Protein AF-A0A259S4U8-F1 (afdb_monomer_lite)

Secondary structure (DSSP, 8-state):
-------------SSSGGGSTT------PPP-PPPP--------PPPPPPP---TTS-HHHHHHHHHHHHHHHHTSTTTT-HHHHHHHHHHTT--GGGEEE--SB-TTSPBPS---EEE--SS--

Foldseek 3Di:
DDDDDDDDDDDDDPPPPPPPPPPDDPPDDDDDDDDDPDDDDPDPDDDDDQQADDQPDDPVSCVSVLVVLLVVCCVDPCNLPQVSSLVSVVVRPQDSVQKDKDDQADPVGHGDPDIDMDGDHDDDD

pLDDT: mean 80.89, std 19.06, range [43.47, 98.5]

Sequence (125 aa):
MLDRTPVIRSLAPLALVAALLLSGCSAGSPVPSASPSAAASSATASPAAAPELHPDGSAEDNLPLFDAVVAQVWAGENRVKGRAYVDALSAAGFARADMQVTADETTVGNPAESIQFSVRWGKDQ

Structure (mmCIF, N/CA/C/O backbone):
data_AF-A0A259S4U8-F1
#
_entry.id   AF-A0A259S4U8-F1
#
loop_
_atom_site.group_PDB
_atom_site.id
_atom_site.type_symbol
_atom_site.label_atom_id
_atom_site.label_alt_id
_atom_site.label_comp_id
_atom_site.label_asym_id
_atom_site.label_entity_id
_atom_site.label_seq_id
_atom_site.pdbx_PDB_ins_code
_atom_site.Cartn_x
_atom_site.Cartn_y
_atom_site.Cartn_z
_atom_site.occupancy
_atom_site.B_iso_or_equiv
_atom_site.auth_seq_id
_atom_site.auth_comp_id
_atom_site.auth_asym_id
_atom_site.auth_atom_id
_atom_site.pdbx_PDB_model_num
ATOM 1 N N . MET A 1 1 ? 73.850 -13.359 58.552 1.00 46.75 1 MET A N 1
ATOM 2 C CA . MET A 1 1 ? 74.165 -13.644 57.133 1.00 46.75 1 MET A CA 1
ATOM 3 C C . MET A 1 1 ? 72.939 -14.365 56.582 1.00 46.75 1 MET A C 1
ATOM 5 O O . MET A 1 1 ? 72.683 -15.449 57.075 1.00 46.75 1 MET A O 1
ATOM 9 N N . LEU A 1 2 ? 72.056 -13.850 55.722 1.00 46.31 2 LEU A N 1
ATOM 10 C CA . LEU A 1 2 ? 71.955 -12.681 54.824 1.00 46.31 2 LEU A CA 1
ATOM 11 C C . LEU A 1 2 ? 70.579 -12.000 55.106 1.00 46.31 2 LEU A C 1
ATOM 13 O O . LEU A 1 2 ? 69.649 -12.706 55.471 1.00 46.31 2 LEU A O 1
ATOM 17 N N . ASP A 1 3 ? 70.390 -10.680 55.194 1.00 49.50 3 ASP A N 1
ATOM 18 C CA . ASP A 1 3 ? 70.461 -9.587 54.197 1.00 49.50 3 ASP A CA 1
ATOM 19 C C . ASP A 1 3 ? 69.329 -9.578 53.126 1.00 49.50 3 ASP A C 1
ATOM 21 O O . ASP A 1 3 ? 69.241 -10.491 52.310 1.00 49.50 3 ASP A O 1
ATOM 25 N N . ARG A 1 4 ? 68.588 -8.444 53.096 1.00 49.94 4 ARG A N 1
ATOM 26 C CA . ARG A 1 4 ? 67.893 -7.747 51.968 1.00 49.94 4 ARG A CA 1
ATOM 27 C C . ARG A 1 4 ? 66.358 -7.811 51.794 1.00 49.94 4 ARG A C 1
ATOM 29 O O . ARG A 1 4 ? 65.813 -8.685 51.138 1.00 49.94 4 ARG A O 1
ATOM 36 N N . THR A 1 5 ? 65.713 -6.779 52.357 1.00 52.50 5 THR A N 1
ATOM 37 C CA . THR A 1 5 ? 64.849 -5.725 51.750 1.00 52.50 5 THR A CA 1
ATOM 38 C C . THR A 1 5 ? 63.979 -6.038 50.505 1.00 52.50 5 THR A C 1
ATOM 40 O O . THR A 1 5 ? 64.484 -6.590 49.530 1.00 52.50 5 THR A O 1
ATOM 43 N N . PRO A 1 6 ? 62.699 -5.590 50.461 1.00 53.94 6 PRO A N 1
ATOM 44 C CA . PRO A 1 6 ? 61.748 -5.911 49.391 1.00 53.94 6 PRO A CA 1
ATOM 45 C C . PRO A 1 6 ? 61.931 -5.053 48.127 1.00 53.94 6 PRO A C 1
ATOM 47 O O . PRO A 1 6 ? 62.184 -3.852 48.204 1.00 53.94 6 PRO A O 1
ATOM 50 N N . VAL A 1 7 ? 61.718 -5.660 46.955 1.00 58.72 7 VAL A N 1
ATOM 51 C CA . VAL A 1 7 ? 61.619 -4.963 45.662 1.00 58.72 7 VAL A CA 1
ATOM 52 C C . VAL A 1 7 ? 60.148 -4.881 45.261 1.00 58.72 7 VAL A C 1
ATOM 54 O O . VAL A 1 7 ? 59.526 -5.878 44.904 1.00 58.72 7 VAL A O 1
ATOM 57 N N . ILE A 1 8 ? 59.600 -3.670 45.318 1.00 60.03 8 ILE A N 1
ATOM 58 C CA . ILE A 1 8 ? 58.282 -3.306 44.793 1.00 60.03 8 ILE A CA 1
ATOM 59 C C . ILE A 1 8 ? 58.408 -3.188 43.267 1.00 60.03 8 ILE A C 1
ATOM 61 O O . ILE A 1 8 ? 59.233 -2.418 42.776 1.00 60.03 8 ILE A O 1
ATOM 65 N N . ARG A 1 9 ? 57.597 -3.932 42.505 1.00 59.47 9 ARG A N 1
ATOM 66 C CA . ARG A 1 9 ? 57.427 -3.726 41.058 1.00 59.47 9 ARG A CA 1
ATOM 67 C C . ARG A 1 9 ? 55.952 -3.513 40.742 1.00 59.47 9 ARG A C 1
ATOM 69 O O . ARG A 1 9 ? 55.136 -4.421 40.852 1.00 59.47 9 ARG A O 1
ATOM 76 N N . SER A 1 10 ? 55.655 -2.264 40.413 1.00 53.31 10 SER A N 1
ATOM 77 C CA . SER A 1 10 ? 54.343 -1.686 40.162 1.00 53.31 10 SER A CA 1
ATOM 78 C C . SER A 1 10 ? 53.591 -2.366 39.014 1.00 53.31 10 SER A C 1
ATOM 80 O O . SER A 1 10 ? 54.140 -2.555 37.930 1.00 53.31 10 SER A O 1
ATOM 82 N N . LEU A 1 11 ? 52.312 -2.673 39.253 1.00 60.41 11 LEU A N 1
ATOM 83 C CA . LEU A 1 11 ? 51.299 -2.902 38.222 1.00 60.41 11 LEU A CA 1
ATOM 84 C C . LEU A 1 11 ? 50.775 -1.555 37.691 1.00 60.41 11 LEU A C 1
ATOM 86 O O . LEU A 1 11 ? 50.513 -0.671 38.502 1.00 60.41 11 LEU A O 1
ATOM 90 N N . ALA A 1 12 ? 50.571 -1.468 36.368 1.00 52.41 12 ALA A N 1
ATOM 91 C CA . ALA A 1 12 ? 49.760 -0.516 35.570 1.00 52.41 12 ALA A CA 1
ATOM 92 C C . ALA A 1 12 ? 50.579 -0.078 34.339 1.00 52.41 12 ALA A C 1
ATOM 94 O O . ALA A 1 12 ? 51.719 0.335 34.548 1.00 52.41 12 ALA A O 1
ATOM 95 N N . PRO A 1 13 ? 50.071 -0.119 33.082 1.00 49.19 13 PRO A N 1
ATOM 96 C CA . PRO A 1 13 ? 48.711 0.298 32.714 1.00 49.19 13 PRO A CA 1
ATOM 97 C C . PRO A 1 13 ? 48.139 -0.422 31.458 1.00 49.19 13 PRO A C 1
ATOM 99 O O . PRO A 1 13 ? 48.504 -0.096 30.333 1.00 49.19 13 PRO A O 1
ATOM 102 N N . LEU A 1 14 ? 47.189 -1.353 31.594 1.00 54.78 14 LEU A N 1
ATOM 103 C CA . LEU A 1 14 ? 46.488 -1.944 30.429 1.00 54.78 14 LEU A CA 1
ATOM 104 C C . LEU A 1 14 ? 44.976 -1.663 30.439 1.00 54.78 14 LEU A C 1
ATOM 106 O O . LEU A 1 14 ? 44.182 -2.483 30.000 1.00 54.78 14 LEU A O 1
ATOM 110 N N . ALA A 1 15 ? 44.569 -0.505 30.967 1.00 56.03 15 ALA A N 1
ATOM 111 C CA . ALA A 1 15 ? 43.158 -0.104 31.051 1.00 56.03 15 ALA A CA 1
ATOM 112 C C . ALA A 1 15 ? 42.823 1.189 30.278 1.00 56.03 15 ALA A C 1
ATOM 114 O O . ALA A 1 15 ? 41.668 1.595 30.246 1.00 56.03 15 ALA A O 1
ATOM 115 N N . LEU A 1 16 ? 43.798 1.842 29.630 1.00 53.47 16 LEU A N 1
ATOM 116 C CA . LEU A 1 16 ? 43.588 3.168 29.022 1.00 53.47 16 LEU A CA 1
ATOM 117 C C . LEU A 1 16 ? 43.090 3.132 27.560 1.00 53.47 16 LEU A C 1
ATOM 119 O O . LEU A 1 16 ? 42.668 4.154 27.033 1.00 53.47 16 LEU A O 1
ATOM 123 N N . VAL A 1 17 ? 43.094 1.976 26.887 1.00 55.97 17 VAL A N 1
ATOM 124 C CA . VAL A 1 17 ? 42.795 1.904 25.437 1.00 55.97 17 VAL A CA 1
ATOM 125 C C . VAL A 1 17 ? 41.287 1.849 25.126 1.00 55.97 17 VAL A C 1
ATOM 127 O O . VAL A 1 17 ? 40.879 2.177 24.018 1.00 55.97 17 VAL A O 1
ATOM 130 N N . ALA A 1 18 ? 40.426 1.525 26.097 1.00 55.28 18 ALA A N 1
ATOM 131 C CA . ALA A 1 18 ? 38.988 1.343 25.855 1.00 55.28 18 ALA A CA 1
ATOM 132 C C . ALA A 1 18 ? 38.142 2.639 25.881 1.00 55.28 18 ALA A C 1
ATOM 134 O O . ALA A 1 18 ? 36.967 2.596 25.534 1.00 55.28 18 ALA A O 1
ATOM 135 N N . ALA A 1 19 ? 38.703 3.791 26.271 1.00 57.59 19 ALA A N 1
ATOM 136 C CA . ALA A 1 19 ? 37.922 5.017 26.497 1.00 57.59 19 ALA A CA 1
ATOM 137 C C . ALA A 1 19 ? 37.910 6.024 25.323 1.00 57.59 19 ALA A C 1
ATOM 139 O O . ALA A 1 19 ? 37.163 6.997 25.380 1.00 57.59 19 ALA A O 1
ATOM 140 N N . LEU A 1 20 ? 38.708 5.832 24.260 1.00 57.34 20 LEU A N 1
ATOM 141 C CA . LEU A 1 20 ? 38.891 6.854 23.208 1.00 57.34 20 LEU A CA 1
ATOM 142 C C . LEU A 1 20 ? 38.017 6.689 21.948 1.00 57.34 20 LEU A C 1
ATOM 144 O O . LEU A 1 20 ? 38.095 7.528 21.054 1.00 57.34 20 LEU A O 1
ATOM 148 N N . LEU A 1 21 ? 37.164 5.666 21.851 1.00 58.22 21 LEU A N 1
ATOM 149 C CA . LEU A 1 21 ? 36.373 5.404 20.632 1.00 58.22 21 LEU A CA 1
ATOM 150 C C . LEU A 1 21 ? 34.962 6.027 20.628 1.00 58.22 21 LEU A C 1
ATOM 152 O O . LEU A 1 21 ? 34.150 5.679 19.779 1.00 58.22 21 LEU A O 1
ATOM 156 N N . LEU A 1 22 ? 34.668 6.966 21.536 1.00 62.06 22 LEU A N 1
ATOM 157 C CA . LEU A 1 22 ? 33.372 7.663 21.615 1.00 62.06 22 LEU A CA 1
ATOM 158 C C . LEU A 1 22 ? 33.451 9.170 21.294 1.00 62.06 22 LEU A C 1
ATOM 160 O O . LEU A 1 22 ? 32.612 9.950 21.741 1.00 62.06 22 LEU A O 1
ATOM 164 N N . SER A 1 23 ? 34.444 9.607 20.514 1.00 66.62 23 SER A N 1
ATOM 165 C CA . SER A 1 23 ? 34.451 10.971 19.969 1.00 66.62 23 SER A CA 1
ATOM 166 C C . SER A 1 23 ? 33.525 11.042 18.752 1.00 66.62 23 SER A C 1
ATOM 168 O O . SER A 1 23 ? 33.933 10.803 17.615 1.00 66.62 23 SER A O 1
ATOM 170 N N . GLY A 1 24 ? 32.248 11.330 19.008 1.00 55.75 24 GLY A N 1
ATOM 171 C CA . GLY A 1 24 ? 31.299 11.752 17.984 1.00 55.75 24 GLY A CA 1
ATOM 172 C C . GLY A 1 24 ? 31.756 13.078 17.379 1.00 55.75 24 GLY A C 1
ATOM 173 O O . GLY A 1 24 ? 31.801 14.105 18.054 1.00 55.75 24 GLY A O 1
ATOM 174 N N . CYS A 1 25 ? 32.119 13.052 16.100 1.00 63.09 25 CYS A N 1
ATOM 175 C CA . CYS A 1 25 ? 32.506 14.233 15.344 1.00 63.09 25 CYS A CA 1
ATOM 176 C C . CYS A 1 25 ? 31.243 15.048 15.008 1.00 63.09 25 CYS A C 1
ATOM 178 O O . CYS A 1 25 ? 30.575 14.781 14.014 1.00 63.09 25 CYS A O 1
ATOM 180 N N . SER A 1 26 ? 30.889 16.026 15.847 1.00 67.81 26 SER A N 1
ATOM 181 C CA . SER A 1 26 ? 29.979 17.109 15.457 1.00 67.81 26 SER A CA 1
ATOM 182 C C . SER A 1 26 ? 30.824 18.252 14.904 1.00 67.81 26 SER A C 1
ATOM 184 O O . SER A 1 26 ? 31.292 19.119 15.641 1.00 67.81 26 SER A O 1
ATOM 186 N N . ALA A 1 27 ? 31.097 18.202 13.602 1.00 56.62 27 ALA A N 1
ATOM 187 C CA . ALA A 1 27 ? 31.776 19.270 12.885 1.00 56.62 27 ALA A CA 1
ATOM 188 C C . ALA A 1 27 ? 30.780 19.947 11.940 1.00 56.62 27 ALA A C 1
ATOM 190 O O . ALA A 1 27 ? 30.520 19.457 10.844 1.00 56.62 27 ALA A O 1
ATOM 191 N N . GLY A 1 28 ? 30.236 21.087 12.369 1.00 53.31 28 GLY A N 1
ATOM 192 C CA . GLY A 1 28 ? 29.539 22.006 11.474 1.00 53.31 28 GLY A CA 1
ATOM 193 C C . GLY A 1 28 ? 28.539 22.913 12.179 1.00 53.31 28 GLY A C 1
ATOM 194 O O . GLY A 1 28 ? 27.369 22.570 12.295 1.00 53.31 28 GLY A O 1
ATOM 195 N N . SER A 1 29 ? 28.971 24.103 12.601 1.00 59.25 29 SER A N 1
ATOM 196 C CA . SER A 1 29 ? 28.033 25.202 12.862 1.00 59.25 29 SER A CA 1
ATOM 197 C C . SER A 1 29 ? 27.461 25.676 11.518 1.00 59.25 29 SER A C 1
ATOM 199 O O . SER A 1 29 ? 28.255 25.979 10.623 1.00 59.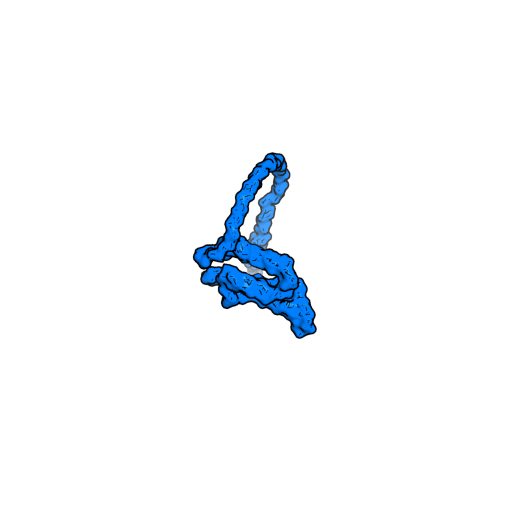25 29 SER A O 1
ATOM 201 N N . PRO A 1 30 ? 26.132 25.761 11.326 1.00 61.16 30 PRO A N 1
ATOM 202 C CA . PRO A 1 30 ? 25.584 26.246 10.067 1.00 61.16 30 PRO A CA 1
ATOM 203 C C . PRO A 1 30 ? 25.876 27.743 9.910 1.00 61.16 30 PRO A C 1
ATOM 205 O O . PRO A 1 30 ? 25.553 28.552 10.780 1.00 61.16 30 PRO A O 1
ATOM 208 N N . VAL A 1 31 ? 26.486 28.115 8.784 1.00 67.00 31 VAL A N 1
ATOM 209 C CA . VAL A 1 31 ? 26.599 29.513 8.353 1.00 67.00 31 VAL A CA 1
ATOM 210 C C . VAL A 1 31 ? 25.264 29.923 7.713 1.00 67.00 31 VAL A C 1
ATOM 212 O O . VAL A 1 31 ? 24.720 29.141 6.929 1.00 67.00 31 VAL A O 1
ATOM 215 N N . PRO A 1 32 ? 24.692 31.106 8.000 1.00 60.66 32 PRO A N 1
ATOM 216 C CA . PRO A 1 32 ? 23.504 31.560 7.287 1.00 60.66 32 PRO A CA 1
ATOM 217 C C . PRO A 1 32 ? 23.880 31.872 5.832 1.00 60.66 32 PRO A C 1
ATOM 219 O O . PRO A 1 32 ? 24.600 32.828 5.549 1.00 60.66 32 PRO A O 1
ATOM 222 N N . SER A 1 33 ? 23.412 31.032 4.909 1.00 67.75 33 SER A N 1
ATOM 223 C CA . SER A 1 33 ? 23.527 31.256 3.467 1.00 67.75 33 SER A CA 1
ATOM 224 C C . SER A 1 33 ? 22.445 32.239 3.007 1.00 67.75 33 SER A C 1
ATOM 226 O O . SER A 1 33 ? 21.302 32.163 3.461 1.00 67.75 33 SER A O 1
ATOM 228 N N . ALA A 1 34 ? 22.799 33.179 2.126 1.00 63.66 34 ALA A N 1
ATOM 229 C CA . ALA A 1 34 ? 21.861 34.145 1.561 1.00 63.66 34 ALA A CA 1
ATOM 230 C C . ALA A 1 34 ? 20.718 33.434 0.815 1.00 63.66 34 ALA A C 1
ATOM 232 O O . ALA A 1 34 ? 20.942 32.488 0.061 1.00 63.66 34 ALA A O 1
ATOM 233 N N . SER A 1 35 ? 19.488 33.907 1.024 1.00 62.19 35 SER A N 1
ATOM 234 C CA . SER A 1 35 ? 18.287 33.365 0.386 1.00 62.19 35 SER A CA 1
ATOM 235 C C . SER A 1 35 ? 18.266 33.730 -1.108 1.00 62.19 35 SER A C 1
ATOM 237 O O . SER A 1 35 ? 18.281 34.924 -1.425 1.00 62.19 35 SER A O 1
ATOM 239 N N . PRO A 1 36 ? 18.238 32.766 -2.050 1.00 64.19 36 PRO A N 1
ATOM 240 C CA . PRO A 1 36 ? 17.971 33.088 -3.443 1.00 64.19 36 PRO A CA 1
ATOM 241 C C . PRO A 1 36 ? 16.496 33.482 -3.593 1.00 64.19 36 PRO A C 1
ATOM 243 O O . PRO A 1 36 ? 15.595 32.726 -3.235 1.00 64.19 3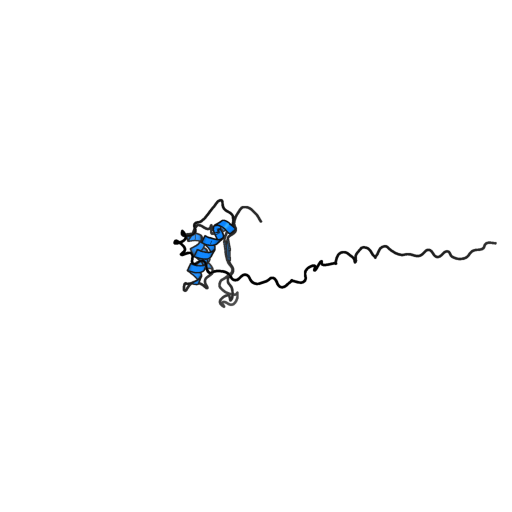6 PRO A O 1
ATOM 246 N N . SER A 1 37 ? 16.246 34.668 -4.153 1.00 64.06 37 SER A N 1
ATOM 247 C CA . SER A 1 37 ? 14.920 35.041 -4.647 1.00 64.06 37 SER A CA 1
ATOM 248 C C . SER A 1 37 ? 14.604 34.171 -5.866 1.00 64.06 37 SER A C 1
ATOM 250 O O . SER A 1 37 ? 15.186 34.358 -6.936 1.00 64.06 37 SER A O 1
ATOM 252 N N . ALA A 1 38 ? 13.743 33.168 -5.694 1.00 64.56 38 ALA A N 1
ATOM 253 C CA . ALA A 1 38 ? 13.306 32.307 -6.784 1.00 64.56 38 ALA A CA 1
ATOM 254 C C . ALA A 1 38 ? 12.291 33.058 -7.660 1.00 64.56 38 ALA A C 1
ATOM 256 O O . ALA A 1 38 ? 11.186 33.375 -7.223 1.00 64.56 38 ALA A O 1
ATOM 257 N N . ALA A 1 39 ? 12.657 33.322 -8.916 1.00 62.34 39 ALA A N 1
ATOM 258 C CA . ALA A 1 39 ? 11.692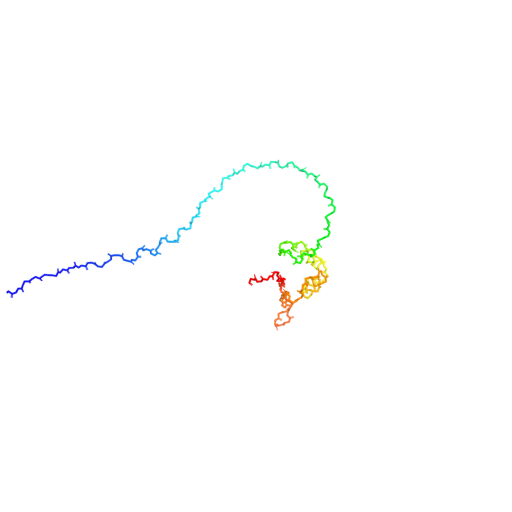 33.685 -9.943 1.00 62.34 39 ALA A CA 1
ATOM 259 C C . ALA A 1 39 ? 10.734 32.501 -10.157 1.00 62.34 39 ALA A C 1
ATOM 261 O O . ALA A 1 39 ? 11.169 31.390 -10.467 1.00 62.34 39 ALA A O 1
ATOM 262 N N . ALA A 1 40 ? 9.431 32.728 -9.979 1.00 62.06 40 ALA A N 1
ATOM 263 C CA . ALA A 1 40 ? 8.408 31.715 -10.198 1.00 62.06 40 ALA A CA 1
ATOM 264 C C . ALA A 1 40 ? 8.327 31.365 -11.693 1.00 62.06 40 ALA A C 1
ATOM 266 O O . ALA A 1 40 ? 7.698 32.069 -12.483 1.00 62.06 40 ALA A O 1
ATOM 267 N N . SER A 1 41 ? 8.965 30.263 -12.088 1.00 59.47 41 SER A N 1
ATOM 268 C CA . SER A 1 41 ? 8.721 29.646 -13.390 1.00 59.47 41 SER A CA 1
ATOM 269 C C . SER A 1 41 ? 7.356 28.967 -13.341 1.00 59.47 41 SER A C 1
ATOM 271 O O . SER A 1 41 ? 7.204 27.901 -12.751 1.00 59.47 41 SER A O 1
ATOM 273 N N . SER A 1 42 ? 6.345 29.597 -13.938 1.00 62.25 42 SER A N 1
ATOM 274 C CA . SER A 1 42 ? 5.049 28.955 -14.169 1.00 62.25 42 SER A CA 1
ATOM 275 C C . SER A 1 42 ? 5.179 28.005 -15.358 1.00 62.25 42 SER A C 1
ATOM 277 O O . SER A 1 42 ? 4.884 28.370 -16.494 1.00 62.25 42 SER A O 1
ATOM 279 N N . ALA A 1 43 ? 5.662 26.788 -15.110 1.00 61.97 43 ALA A N 1
ATOM 280 C CA . ALA A 1 43 ? 5.512 25.699 -16.064 1.00 61.97 43 ALA A CA 1
ATOM 281 C C . ALA A 1 43 ? 4.079 25.163 -15.945 1.00 61.97 43 ALA A C 1
ATOM 283 O O . ALA A 1 43 ? 3.691 24.620 -14.913 1.00 61.97 43 ALA A O 1
ATOM 284 N N . THR A 1 44 ? 3.276 25.334 -16.997 1.00 61.16 44 THR A N 1
ATOM 285 C CA . THR A 1 44 ? 2.015 24.596 -17.132 1.00 61.16 44 THR A CA 1
ATOM 286 C C . THR A 1 44 ? 2.385 23.144 -17.413 1.00 61.16 44 THR A C 1
ATOM 288 O O . THR A 1 44 ? 2.876 22.833 -18.496 1.00 61.16 44 THR A O 1
ATOM 291 N N . ALA A 1 45 ? 2.239 22.270 -16.416 1.00 59.91 45 ALA A N 1
ATOM 292 C CA . ALA A 1 45 ? 2.529 20.853 -16.575 1.00 59.91 45 ALA A CA 1
ATOM 293 C C . ALA A 1 45 ? 1.510 20.219 -17.535 1.00 59.91 45 ALA A C 1
ATOM 295 O O . ALA A 1 45 ? 0.300 20.323 -17.333 1.00 59.91 45 ALA A O 1
ATOM 296 N N . SER A 1 46 ? 2.011 19.558 -18.580 1.00 59.12 46 SER A N 1
ATOM 297 C CA . SER A 1 46 ? 1.233 18.584 -19.351 1.00 59.12 46 SER A CA 1
ATOM 298 C C . SER A 1 46 ? 0.723 17.493 -18.398 1.00 59.12 46 SER A C 1
ATOM 300 O O . SER A 1 46 ? 1.461 17.150 -17.469 1.00 59.12 46 SER A O 1
ATOM 302 N N . PRO A 1 47 ? -0.484 16.925 -18.598 1.00 60.03 47 PRO A N 1
ATOM 303 C CA . PRO A 1 47 ? -0.972 15.837 -17.758 1.00 60.03 47 PRO A CA 1
ATOM 304 C C . PRO A 1 47 ? 0.066 14.715 -17.707 1.00 60.03 47 PRO A C 1
ATOM 306 O O . PRO A 1 47 ? 0.494 14.219 -18.752 1.00 60.03 47 PRO A O 1
ATOM 309 N N . ALA A 1 48 ? 0.506 14.365 -16.499 1.00 66.56 48 ALA A N 1
ATOM 310 C CA . ALA A 1 48 ? 1.385 13.227 -16.297 1.00 66.56 48 ALA A CA 1
ATOM 311 C C . ALA A 1 48 ? 0.646 11.952 -16.720 1.00 66.56 48 ALA A C 1
ATOM 313 O O . ALA A 1 48 ? -0.550 11.807 -16.451 1.00 66.56 48 ALA A O 1
ATOM 314 N N . ALA A 1 49 ? 1.350 11.044 -17.398 1.00 76.25 49 ALA A N 1
ATOM 315 C CA . ALA A 1 49 ? 0.832 9.707 -17.651 1.00 76.25 49 ALA A CA 1
ATOM 316 C C . ALA A 1 49 ? 0.448 9.048 -16.316 1.00 76.25 49 ALA A C 1
ATOM 318 O O . ALA A 1 49 ? 1.097 9.292 -15.294 1.00 76.25 49 ALA A O 1
ATOM 319 N N . ALA A 1 50 ? -0.618 8.244 -16.322 1.00 85.56 50 ALA A N 1
ATOM 320 C CA . ALA A 1 50 ? -0.979 7.466 -15.145 1.00 85.56 50 ALA A CA 1
ATOM 321 C C . ALA A 1 50 ? 0.194 6.535 -14.783 1.00 85.56 50 ALA A C 1
ATOM 323 O O . ALA A 1 50 ? 0.815 5.985 -15.693 1.00 85.56 50 ALA A O 1
ATOM 324 N N . PRO A 1 51 ? 0.529 6.379 -13.492 1.00 94.38 51 PRO A N 1
ATOM 325 C CA . PRO A 1 51 ? 1.611 5.495 -13.089 1.00 94.38 51 PRO A CA 1
ATOM 326 C C . PRO A 1 51 ? 1.260 4.042 -13.426 1.00 94.38 51 PRO A C 1
ATOM 328 O O . PRO A 1 51 ? 0.111 3.622 -13.282 1.00 94.38 51 PRO A O 1
ATOM 331 N N . GLU A 1 52 ? 2.256 3.283 -13.870 1.00 95.88 52 GLU A N 1
ATOM 332 C CA . GLU A 1 52 ? 2.121 1.881 -14.264 1.00 95.88 52 GLU A CA 1
ATOM 333 C C . GLU A 1 52 ? 3.041 1.003 -13.410 1.00 95.88 52 GLU A C 1
ATOM 335 O O . GLU A 1 52 ? 3.990 1.484 -12.790 1.00 95.88 52 GLU A O 1
ATOM 340 N N . LEU A 1 53 ? 2.737 -0.294 -13.343 1.00 96.12 53 LEU A N 1
ATOM 341 C CA . LEU A 1 53 ? 3.565 -1.252 -12.620 1.00 96.12 53 LEU A CA 1
ATOM 342 C C . LEU A 1 53 ? 4.801 -1.575 -13.467 1.00 96.12 53 LEU A C 1
ATOM 344 O O . LEU A 1 53 ? 4.680 -1.885 -14.653 1.00 96.12 53 LEU A O 1
ATOM 348 N N . HIS A 1 54 ? 5.976 -1.573 -12.847 1.00 95.50 54 HIS A N 1
ATOM 349 C CA . HIS A 1 54 ? 7.260 -1.888 -13.466 1.00 95.50 54 HIS A CA 1
ATOM 350 C C . HIS A 1 54 ? 7.848 -3.161 -12.836 1.00 95.50 54 HIS A C 1
ATOM 352 O O . HIS A 1 54 ? 8.618 -3.049 -11.882 1.00 95.50 54 HIS A O 1
ATOM 358 N N . PRO A 1 55 ? 7.530 -4.374 -13.344 1.00 93.06 55 PRO A N 1
ATOM 359 C CA . PRO A 1 55 ? 7.905 -5.641 -12.700 1.00 93.06 55 PRO A CA 1
ATOM 360 C C . PRO A 1 55 ? 9.415 -5.864 -12.557 1.00 93.06 55 PRO A C 1
ATOM 362 O O . PRO A 1 55 ? 9.859 -6.483 -11.594 1.00 93.06 55 PRO A O 1
ATOM 365 N N . ASP A 1 56 ? 10.196 -5.347 -13.506 1.00 92.12 56 ASP A N 1
ATOM 366 C CA . ASP A 1 56 ? 11.660 -5.440 -13.512 1.00 92.12 56 ASP A CA 1
ATOM 367 C C . ASP A 1 56 ? 12.341 -4.231 -12.837 1.00 92.12 56 ASP A C 1
ATOM 369 O O . ASP A 1 56 ? 13.569 -4.165 -12.779 1.00 92.12 56 ASP A O 1
ATOM 373 N N . GLY A 1 57 ? 11.552 -3.263 -12.355 1.00 92.81 57 GLY A N 1
ATOM 374 C CA . GLY A 1 57 ? 12.029 -2.056 -11.683 1.00 92.81 57 GLY A CA 1
ATOM 375 C C . GLY A 1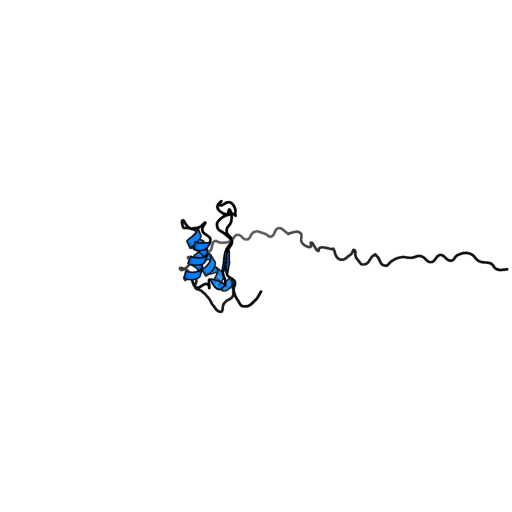 57 ? 12.367 -2.272 -10.207 1.00 92.81 57 GLY A C 1
ATOM 376 O O . GLY A 1 57 ? 12.191 -3.352 -9.641 1.00 92.81 57 GLY A O 1
ATOM 377 N N . SER A 1 58 ? 12.849 -1.214 -9.568 1.00 94.88 58 SER A N 1
ATOM 378 C CA . SER A 1 58 ? 13.036 -1.103 -8.118 1.00 94.88 58 SER A CA 1
ATOM 379 C C . SER A 1 58 ? 11.715 -0.830 -7.382 1.00 94.88 58 SER A C 1
ATOM 381 O O . SER A 1 58 ? 10.664 -0.627 -7.999 1.00 94.88 58 SER A O 1
ATOM 383 N N . ALA A 1 59 ? 11.754 -0.824 -6.046 1.00 95.25 59 ALA A N 1
ATOM 384 C CA . ALA A 1 59 ? 10.599 -0.409 -5.252 1.00 95.25 59 ALA A CA 1
ATOM 385 C C . ALA A 1 59 ? 10.285 1.075 -5.499 1.00 95.25 59 ALA A C 1
ATOM 387 O O . ALA A 1 59 ? 9.122 1.455 -5.619 1.00 95.25 59 ALA A O 1
ATOM 388 N N . GLU A 1 60 ? 11.328 1.892 -5.647 1.00 95.50 60 GLU A N 1
ATOM 389 C CA . GLU A 1 60 ? 11.249 3.315 -5.959 1.00 95.50 60 GLU A CA 1
ATOM 390 C C . GLU A 1 60 ? 10.587 3.566 -7.321 1.00 95.50 60 GLU A C 1
ATOM 392 O O . GLU A 1 60 ? 9.767 4.476 -7.429 1.00 95.50 60 GLU A O 1
ATOM 397 N N . ASP A 1 61 ? 10.858 2.729 -8.330 1.00 96.06 61 ASP A N 1
ATOM 398 C CA . ASP A 1 61 ? 10.205 2.828 -9.647 1.00 96.06 61 ASP A CA 1
ATOM 399 C C . ASP A 1 61 ? 8.692 2.555 -9.570 1.00 96.06 61 ASP A C 1
ATOM 401 O O . ASP A 1 61 ? 7.918 3.092 -10.360 1.00 96.06 61 ASP A O 1
ATOM 405 N N . ASN A 1 62 ? 8.254 1.742 -8.603 1.00 96.94 62 ASN A N 1
ATOM 406 C CA . ASN A 1 62 ? 6.846 1.385 -8.403 1.00 96.94 62 ASN A CA 1
ATOM 407 C C . ASN A 1 62 ? 6.133 2.259 -7.356 1.00 96.94 62 ASN A C 1
ATOM 409 O O . ASN A 1 62 ? 4.905 2.186 -7.232 1.00 96.94 62 ASN A O 1
ATOM 413 N N . LEU A 1 63 ? 6.871 3.104 -6.629 1.00 96.88 63 LEU A N 1
ATOM 414 C CA . LEU A 1 63 ? 6.327 3.990 -5.600 1.00 96.88 63 LEU A CA 1
ATOM 415 C C . LEU A 1 63 ? 5.216 4.915 -6.135 1.00 96.88 63 LEU A C 1
ATOM 417 O 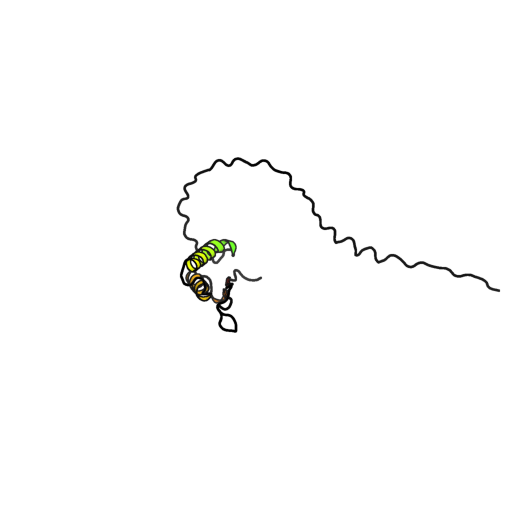O . LEU A 1 63 ? 4.186 5.015 -5.469 1.00 96.88 63 LEU A O 1
ATOM 421 N N . PRO A 1 64 ? 5.319 5.518 -7.341 1.00 97.56 64 PRO A N 1
ATOM 422 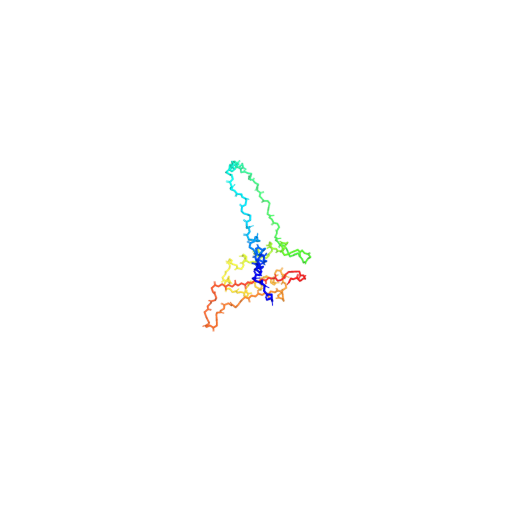C CA . PRO A 1 64 ? 4.247 6.364 -7.865 1.00 97.56 64 PRO A CA 1
ATOM 423 C C . PRO A 1 64 ? 2.905 5.638 -8.042 1.00 97.56 64 PRO A C 1
ATOM 425 O O . PRO A 1 64 ? 1.854 6.219 -7.766 1.00 97.56 64 PRO A O 1
ATOM 428 N N . LEU A 1 65 ? 2.915 4.371 -8.483 1.00 98.06 65 LEU A N 1
ATOM 429 C CA . LEU A 1 65 ? 1.690 3.573 -8.607 1.00 98.06 65 LEU A CA 1
ATOM 430 C C . LEU A 1 65 ? 1.141 3.206 -7.227 1.00 98.06 65 LEU A C 1
ATOM 432 O O . LEU A 1 65 ? -0.062 3.330 -6.991 1.00 98.06 65 LEU A O 1
ATOM 436 N N . PHE A 1 66 ? 2.017 2.771 -6.320 1.00 98.12 66 PHE A N 1
ATOM 437 C CA . PHE A 1 66 ? 1.642 2.444 -4.948 1.00 98.12 66 PHE A CA 1
ATOM 438 C C . PHE A 1 66 ? 0.948 3.634 -4.267 1.00 98.12 66 PHE A C 1
ATOM 440 O O . PHE A 1 66 ? -0.175 3.491 -3.779 1.00 98.12 66 PHE A O 1
ATOM 447 N N . ASP A 1 67 ? 1.556 4.821 -4.318 1.00 98.12 67 ASP A N 1
ATOM 448 C CA . ASP A 1 67 ? 1.019 6.042 -3.712 1.00 98.12 67 ASP A CA 1
ATOM 449 C C . ASP A 1 67 ? -0.325 6.448 -4.325 1.00 98.12 67 ASP A C 1
ATOM 451 O O . ASP A 1 67 ? -1.250 6.824 -3.600 1.00 98.12 67 ASP A O 1
ATOM 455 N N . ALA A 1 68 ? -0.476 6.327 -5.648 1.00 98.25 68 ALA A N 1
ATOM 456 C CA . ALA A 1 68 ? -1.734 6.632 -6.327 1.00 98.25 68 ALA A CA 1
ATOM 457 C C . ALA A 1 68 ? -2.879 5.714 -5.863 1.00 98.25 68 ALA A C 1
ATOM 459 O O . ALA A 1 68 ? -3.978 6.191 -5.566 1.00 98.25 68 ALA A O 1
ATOM 460 N N . VAL A 1 69 ? -2.618 4.408 -5.745 1.00 98.25 69 VAL A N 1
ATOM 461 C CA . VAL A 1 69 ? -3.602 3.425 -5.263 1.00 98.25 69 VAL A CA 1
ATOM 462 C C . VAL A 1 69 ? -3.961 3.681 -3.797 1.00 98.25 69 VAL A C 1
ATOM 464 O O . VAL A 1 69 ? -5.142 3.678 -3.437 1.00 98.25 69 VAL A O 1
ATOM 467 N N . VAL A 1 70 ? -2.966 3.947 -2.947 1.00 98.19 70 VAL A N 1
ATOM 468 C CA . VAL A 1 70 ? -3.186 4.264 -1.528 1.00 98.19 70 VAL A CA 1
ATOM 469 C C . VAL A 1 70 ? -4.012 5.540 -1.376 1.00 98.19 70 VAL A C 1
ATOM 471 O O . VAL A 1 70 ? -4.987 5.544 -0.624 1.00 98.19 70 VAL A O 1
ATOM 474 N N . ALA A 1 71 ? -3.686 6.596 -2.124 1.00 98.25 71 ALA A N 1
ATOM 475 C CA . ALA A 1 71 ? -4.433 7.851 -2.109 1.00 98.25 71 ALA A CA 1
ATOM 476 C C . ALA A 1 71 ? -5.892 7.661 -2.555 1.00 98.25 71 ALA A C 1
ATOM 478 O O . ALA A 1 71 ? -6.800 8.238 -1.952 1.00 98.25 71 ALA A O 1
ATOM 479 N N . GLN A 1 72 ? -6.134 6.814 -3.561 1.00 98.06 72 GLN A N 1
ATOM 480 C CA . GLN A 1 72 ? -7.483 6.484 -4.017 1.00 98.06 72 GLN A CA 1
ATOM 481 C C . GLN A 1 72 ? -8.311 5.811 -2.913 1.00 98.06 72 GLN A C 1
ATOM 483 O O . GLN A 1 72 ? -9.452 6.212 -2.674 1.00 98.06 72 GLN A O 1
ATOM 488 N N . VAL A 1 73 ? -7.756 4.808 -2.224 1.00 98.19 73 VAL A N 1
ATOM 489 C CA . VAL A 1 73 ? -8.455 4.139 -1.111 1.00 98.19 73 VAL A CA 1
ATOM 490 C C . VAL A 1 73 ? -8.663 5.107 0.056 1.00 98.19 73 VAL A C 1
ATOM 492 O O . VAL A 1 73 ? -9.754 5.147 0.629 1.00 98.19 73 VAL A O 1
ATOM 495 N N . TRP A 1 74 ? -7.654 5.925 0.371 1.00 97.88 74 TRP A N 1
ATOM 496 C CA . TRP A 1 74 ? -7.705 6.910 1.454 1.00 97.88 74 TRP A CA 1
ATOM 497 C C . TRP A 1 74 ? -8.808 7.964 1.263 1.00 97.88 74 TRP A C 1
ATOM 499 O O . TRP A 1 74 ? -9.418 8.418 2.235 1.00 97.88 74 TRP A O 1
ATOM 509 N N . ALA A 1 75 ? -9.094 8.334 0.013 1.00 98.12 75 ALA A N 1
ATOM 510 C CA . ALA A 1 75 ? -10.162 9.269 -0.336 1.00 98.12 75 ALA A CA 1
ATOM 511 C C . ALA A 1 75 ? -11.579 8.671 -0.200 1.00 98.12 75 ALA A C 1
ATOM 513 O O . ALA A 1 75 ? -12.556 9.420 -0.194 1.00 98.12 75 ALA A O 1
ATOM 514 N N . GLY A 1 76 ? -11.703 7.344 -0.098 1.00 97.50 76 GLY A N 1
ATOM 515 C CA . GLY A 1 76 ? -12.978 6.636 -0.005 1.00 97.50 76 GLY A CA 1
ATOM 516 C C . GLY A 1 76 ? -13.429 6.314 1.423 1.00 97.50 76 GLY A C 1
ATOM 517 O O . GLY A 1 76 ? -12.727 6.526 2.413 1.00 97.50 76 GLY A O 1
ATOM 518 N N . GLU A 1 77 ? -14.618 5.721 1.534 1.00 96.81 77 GLU A N 1
ATOM 519 C CA . GLU A 1 77 ? -15.208 5.310 2.820 1.00 96.81 77 GLU A CA 1
ATOM 520 C C . GLU A 1 77 ? -14.459 4.134 3.472 1.00 96.81 77 GLU A C 1
ATOM 522 O O . GLU A 1 77 ? -14.448 3.984 4.693 1.00 96.81 77 GLU A O 1
ATOM 527 N N . ASN A 1 78 ? -13.760 3.329 2.666 1.00 96.38 78 ASN A N 1
ATOM 528 C CA . ASN A 1 78 ? -13.040 2.135 3.112 1.00 96.38 78 ASN A CA 1
ATOM 529 C C . ASN A 1 78 ? -11.608 2.412 3.602 1.00 96.38 78 ASN A C 1
ATOM 531 O O . ASN A 1 78 ? -10.862 1.470 3.861 1.00 96.38 78 ASN A O 1
ATOM 535 N N . ARG A 1 79 ? -11.216 3.680 3.777 1.00 96.06 79 ARG A N 1
ATOM 536 C CA . ARG A 1 79 ? -9.856 4.092 4.182 1.00 96.06 79 ARG A CA 1
ATOM 537 C C . ARG A 1 79 ? -9.349 3.501 5.503 1.00 96.06 79 ARG A C 1
ATOM 539 O O . ARG A 1 79 ? -8.147 3.491 5.736 1.00 96.06 79 ARG A O 1
ATOM 546 N N . VAL A 1 80 ? -10.250 3.017 6.361 1.00 95.81 80 VAL A N 1
ATOM 547 C CA . VAL A 1 80 ? -9.936 2.370 7.652 1.00 95.81 80 VAL A CA 1
ATOM 548 C C . VAL A 1 80 ? -9.965 0.840 7.582 1.00 95.81 80 VAL A C 1
ATOM 550 O O . VAL A 1 80 ? -9.996 0.177 8.613 1.00 95.81 80 VAL A O 1
ATOM 553 N N . LYS A 1 81 ? -10.043 0.262 6.381 1.00 97.25 81 LYS A N 1
ATOM 554 C CA . LYS A 1 81 ? -10.089 -1.187 6.169 1.00 97.25 81 LYS A CA 1
ATOM 555 C C . LYS A 1 81 ? -8.799 -1.617 5.489 1.00 97.25 81 LYS A C 1
ATOM 557 O O . LYS A 1 81 ? -8.622 -1.356 4.300 1.00 97.25 81 LYS A O 1
ATOM 562 N N . GLY A 1 82 ? -7.914 -2.308 6.203 1.00 97.19 82 GLY A N 1
ATOM 563 C CA . GLY A 1 82 ? -6.644 -2.794 5.664 1.00 97.19 82 GLY A CA 1
ATOM 564 C C . GLY A 1 82 ? -6.849 -3.646 4.416 1.00 97.19 82 GLY A C 1
ATOM 565 O O . GLY A 1 82 ? -6.140 -3.493 3.422 1.00 97.19 82 GLY A O 1
ATOM 566 N N . ARG A 1 83 ? -7.916 -4.456 4.406 1.00 97.19 83 ARG A N 1
ATOM 567 C CA . ARG A 1 83 ? -8.324 -5.247 3.236 1.00 97.19 83 ARG A CA 1
ATOM 568 C C . ARG A 1 83 ? -8.543 -4.407 1.976 1.00 97.19 83 ARG A C 1
ATOM 570 O O . ARG A 1 83 ? -8.178 -4.867 0.902 1.00 97.19 83 ARG A O 1
ATOM 577 N N . ALA A 1 84 ? -9.086 -3.195 2.093 1.00 98.25 84 ALA A N 1
ATOM 578 C CA . ALA A 1 84 ? -9.342 -2.347 0.932 1.00 98.25 84 ALA A CA 1
ATOM 579 C C . ALA A 1 84 ? -8.043 -1.929 0.226 1.00 98.25 84 ALA A C 1
ATOM 581 O O . ALA A 1 84 ? -7.999 -1.933 -1.002 1.00 98.25 84 ALA A O 1
ATOM 582 N N . TYR A 1 85 ? -6.969 -1.656 0.976 1.00 98.44 85 TYR A N 1
ATOM 583 C CA . TYR A 1 85 ? -5.646 -1.389 0.397 1.00 98.44 85 TYR A CA 1
ATOM 584 C C . TYR A 1 85 ? -5.078 -2.624 -0.301 1.00 98.44 85 TYR A C 1
ATOM 586 O O . TYR A 1 85 ? -4.617 -2.527 -1.433 1.00 98.44 85 TYR A O 1
ATOM 594 N N . VAL A 1 86 ? -5.162 -3.799 0.333 1.00 98.50 86 VAL A N 1
ATOM 595 C CA . VAL A 1 86 ? -4.664 -5.059 -0.248 1.00 98.50 86 VAL A CA 1
ATOM 596 C C . VAL A 1 86 ? -5.416 -5.409 -1.538 1.00 98.50 86 VAL A C 1
ATOM 598 O O . VAL A 1 86 ? -4.802 -5.820 -2.523 1.00 98.50 86 VAL A O 1
ATOM 601 N N . ASP A 1 87 ? -6.740 -5.242 -1.560 1.00 98.50 87 ASP A N 1
ATOM 602 C CA . ASP A 1 87 ? -7.574 -5.507 -2.736 1.00 98.50 87 ASP A CA 1
ATOM 603 C C . ASP A 1 87 ? -7.267 -4.518 -3.873 1.00 98.50 87 ASP A C 1
ATOM 605 O O . ASP A 1 87 ? -7.091 -4.942 -5.016 1.00 98.50 87 ASP A O 1
ATOM 609 N N . ALA A 1 88 ? -7.122 -3.226 -3.562 1.00 98.44 88 ALA A N 1
ATOM 610 C CA . ALA A 1 88 ? -6.794 -2.199 -4.549 1.00 98.44 88 ALA A CA 1
ATOM 611 C C . ALA A 1 88 ? -5.382 -2.374 -5.134 1.00 98.44 88 ALA A C 1
ATOM 613 O O . ALA A 1 88 ? -5.209 -2.323 -6.350 1.00 98.44 88 ALA A O 1
ATOM 614 N N . LEU A 1 89 ? -4.381 -2.664 -4.295 1.00 98.38 89 LEU A N 1
ATOM 615 C CA . LEU A 1 89 ? -3.020 -2.963 -4.751 1.00 98.38 89 LEU A CA 1
ATOM 616 C C . LEU A 1 89 ? -2.986 -4.247 -5.593 1.00 98.38 89 LEU A C 1
ATOM 618 O O . LEU A 1 89 ? -2.307 -4.291 -6.616 1.00 98.38 89 LEU A O 1
ATOM 622 N N . SER A 1 90 ? -3.765 -5.270 -5.222 1.00 98.38 90 SER A N 1
ATOM 623 C CA . SER A 1 90 ? -3.892 -6.491 -6.033 1.00 98.38 90 SER A CA 1
ATOM 624 C C . SER A 1 90 ? -4.477 -6.187 -7.416 1.00 98.38 90 SER A C 1
ATOM 626 O O . SER A 1 90 ? -3.999 -6.714 -8.418 1.00 98.38 90 SER A O 1
ATOM 628 N N . ALA A 1 91 ? -5.495 -5.323 -7.484 1.00 98.31 91 ALA A N 1
ATOM 629 C CA . ALA A 1 91 ? -6.106 -4.902 -8.745 1.00 98.31 91 ALA A CA 1
ATOM 630 C C . ALA A 1 91 ? -5.143 -4.088 -9.627 1.00 98.31 91 ALA A C 1
ATOM 632 O O . ALA A 1 91 ? -5.227 -4.169 -10.850 1.00 98.31 91 ALA A O 1
ATOM 633 N N . ALA A 1 92 ? -4.207 -3.358 -9.016 1.00 97.56 92 ALA A N 1
ATOM 634 C CA . ALA A 1 92 ? -3.131 -2.648 -9.707 1.00 97.56 92 ALA A CA 1
ATOM 635 C C . ALA A 1 92 ? -1.967 -3.560 -10.154 1.00 97.56 92 ALA A C 1
ATOM 637 O O . ALA A 1 92 ? -1.042 -3.093 -10.811 1.00 97.56 92 ALA A O 1
ATOM 638 N N . GLY A 1 93 ? -2.009 -4.857 -9.823 1.00 97.38 93 GLY A N 1
ATOM 639 C CA . GLY A 1 93 ? -1.038 -5.857 -10.274 1.00 97.38 93 GLY A CA 1
ATOM 640 C C . GLY A 1 93 ? 0.044 -6.226 -9.257 1.00 97.38 93 GLY A C 1
ATOM 641 O O . GLY A 1 93 ? 0.856 -7.105 -9.541 1.00 97.38 93 GLY A O 1
ATOM 642 N N . PHE A 1 94 ? 0.049 -5.632 -8.059 1.00 97.44 94 PHE A N 1
ATOM 643 C CA . PHE A 1 94 ? 0.940 -6.078 -6.987 1.00 97.44 94 PHE A CA 1
ATOM 644 C C . PHE A 1 94 ? 0.518 -7.469 -6.487 1.00 97.44 94 PHE A C 1
ATOM 646 O O . PHE A 1 94 ? -0.662 -7.739 -6.249 1.00 97.44 94 PHE A O 1
ATOM 653 N N . ALA A 1 95 ? 1.476 -8.372 -6.288 1.00 96.38 95 ALA A N 1
ATOM 654 C CA . ALA A 1 95 ? 1.174 -9.738 -5.882 1.00 96.38 95 ALA A CA 1
ATOM 655 C C . ALA A 1 95 ? 0.723 -9.804 -4.415 1.00 96.38 95 ALA A C 1
ATOM 657 O O . ALA A 1 95 ? 1.461 -9.459 -3.496 1.00 96.38 95 ALA A O 1
ATOM 658 N N . ARG A 1 96 ? -0.483 -10.332 -4.165 1.00 96.50 96 ARG A N 1
ATOM 659 C CA . ARG A 1 96 ? -1.019 -10.496 -2.800 1.00 96.50 96 ARG A CA 1
ATOM 660 C C . ARG A 1 96 ? -0.115 -11.325 -1.884 1.00 96.50 96 ARG A C 1
ATOM 662 O O . ARG A 1 96 ? -0.086 -11.081 -0.685 1.00 96.50 96 ARG A O 1
ATOM 669 N N . ALA A 1 97 ? 0.598 -12.307 -2.434 1.00 97.19 97 ALA A N 1
ATOM 670 C CA . ALA A 1 97 ? 1.521 -13.151 -1.673 1.00 97.19 97 ALA A CA 1
ATOM 671 C C . ALA A 1 97 ? 2.722 -12.373 -1.098 1.00 97.19 97 ALA A C 1
ATOM 673 O O . ALA A 1 97 ? 3.365 -12.848 -0.163 1.00 97.19 97 ALA A O 1
ATOM 674 N N . ASP A 1 98 ? 2.998 -11.185 -1.634 1.00 97.06 98 ASP A N 1
ATOM 675 C CA . ASP A 1 98 ? 4.050 -10.281 -1.180 1.00 97.06 98 ASP A CA 1
ATOM 676 C C . ASP A 1 98 ? 3.526 -9.199 -0.226 1.00 97.06 98 ASP A C 1
ATOM 678 O O . ASP A 1 98 ? 4.300 -8.366 0.241 1.00 97.06 98 ASP A O 1
ATOM 682 N N . MET A 1 99 ? 2.228 -9.201 0.094 1.00 98.12 99 MET A N 1
ATOM 683 C CA . MET A 1 99 ? 1.609 -8.182 0.938 1.00 98.12 99 MET A CA 1
ATOM 684 C C . MET A 1 99 ? 1.526 -8.607 2.397 1.00 98.12 99 MET A C 1
ATOM 686 O O . MET A 1 99 ? 1.145 -9.733 2.722 1.00 98.12 99 MET A O 1
ATOM 690 N N . GLN A 1 100 ? 1.790 -7.655 3.284 1.00 98.00 100 GLN A N 1
ATOM 691 C CA . GLN A 1 100 ? 1.504 -7.776 4.709 1.00 98.00 100 GLN A CA 1
ATOM 692 C C . GLN A 1 100 ? 0.559 -6.658 5.122 1.00 98.00 100 GLN A C 1
ATOM 694 O O . GLN A 1 100 ? 0.634 -5.551 4.596 1.00 98.00 100 GLN A O 1
ATOM 699 N N . VAL A 1 101 ? -0.342 -6.954 6.056 1.00 97.94 101 VAL A N 1
ATOM 700 C CA . VAL A 1 101 ? -1.266 -5.980 6.637 1.00 97.94 101 VAL A CA 1
ATOM 701 C C . VAL A 1 101 ? -1.539 -6.349 8.090 1.00 97.94 101 VAL A C 1
ATOM 703 O O . VAL A 1 101 ? -1.642 -7.531 8.427 1.00 97.94 101 VAL A O 1
ATOM 706 N N . THR A 1 102 ? -1.629 -5.351 8.963 1.00 97.38 102 THR A N 1
ATOM 707 C CA . THR A 1 102 ? -2.046 -5.550 10.356 1.00 97.38 102 THR A CA 1
ATOM 708 C C . THR A 1 102 ? -3.545 -5.840 10.445 1.00 97.38 102 THR A C 1
ATOM 710 O O . THR A 1 102 ? -4.295 -5.615 9.499 1.00 97.38 102 THR A O 1
ATOM 713 N N . ALA A 1 103 ? -4.008 -6.336 11.592 1.00 97.19 103 ALA A N 1
ATOM 714 C CA . ALA A 1 103 ? -5.440 -6.499 11.826 1.00 97.19 103 ALA A CA 1
ATOM 715 C C . ALA A 1 103 ? -6.161 -5.137 11.886 1.00 97.19 103 ALA A C 1
ATOM 717 O O . ALA A 1 103 ? -5.612 -4.165 12.403 1.00 97.19 103 ALA A O 1
ATOM 718 N N . ASP A 1 104 ? -7.408 -5.102 11.404 1.00 97.31 104 ASP A N 1
ATOM 719 C CA . ASP A 1 104 ? -8.282 -3.916 11.452 1.00 97.31 104 ASP A CA 1
ATOM 720 C C . ASP A 1 104 ? -8.916 -3.707 12.841 1.00 97.31 104 ASP A C 1
ATOM 722 O O . ASP A 1 104 ? -9.484 -2.652 13.123 1.00 97.31 104 ASP A O 1
ATOM 726 N N . GLU A 1 105 ? -8.834 -4.714 13.712 1.00 97.44 105 GLU A N 1
ATOM 727 C CA . GLU A 1 105 ? -9.405 -4.720 15.056 1.00 97.44 105 GLU A CA 1
ATOM 728 C C . GLU A 1 105 ? -8.385 -5.232 16.077 1.00 97.44 105 GLU A C 1
ATOM 730 O O . GLU A 1 105 ? -7.514 -6.057 15.790 1.00 97.44 105 GLU A O 1
ATOM 735 N N . THR A 1 106 ? -8.512 -4.737 17.302 1.00 95.94 106 THR A N 1
ATOM 736 C CA . THR A 1 106 ? -7.779 -5.215 18.474 1.00 95.94 106 THR A CA 1
ATOM 737 C C . THR A 1 106 ? -8.341 -6.554 18.958 1.00 95.94 106 THR A C 1
ATOM 739 O O . THR A 1 106 ? -9.445 -6.959 18.601 1.00 95.94 106 THR A O 1
ATOM 742 N N . THR A 1 107 ? -7.630 -7.228 19.861 1.00 95.75 107 THR A N 1
ATOM 743 C CA . THR A 1 107 ? -8.073 -8.508 20.445 1.00 95.75 107 THR A CA 1
ATOM 744 C C . THR A 1 107 ? -9.372 -8.423 21.253 1.00 95.75 107 THR A C 1
ATOM 746 O O . THR A 1 107 ? -9.992 -9.451 21.508 1.00 95.75 107 THR A O 1
ATOM 749 N N . VAL A 1 108 ? -9.797 -7.218 21.649 1.00 96.56 108 VAL A N 1
ATOM 750 C CA . VAL A 1 108 ? -11.058 -6.963 22.367 1.00 96.56 108 VAL A CA 1
ATOM 751 C C . VAL A 1 108 ? -12.167 -6.410 21.460 1.00 96.56 108 VAL A C 1
ATOM 753 O O . VAL A 1 108 ? -13.215 -6.016 21.962 1.00 96.56 108 VAL A O 1
ATOM 756 N N . GLY A 1 109 ? -11.958 -6.380 20.137 1.00 96.38 109 GLY A N 1
ATOM 757 C CA . GLY A 1 109 ? -12.978 -6.002 19.147 1.00 96.38 109 GLY A CA 1
ATOM 758 C C . GLY A 1 109 ? -13.126 -4.499 18.889 1.00 96.38 109 GLY A C 1
ATOM 759 O O . GLY A 1 109 ? -14.073 -4.079 18.233 1.00 96.38 109 GLY A O 1
ATOM 760 N N . ASN A 1 110 ? -12.205 -3.671 19.387 1.00 97.12 110 ASN A N 1
ATOM 761 C CA . ASN A 1 110 ? -12.168 -2.246 19.034 1.00 97.12 110 ASN A CA 1
ATOM 762 C C . ASN A 1 110 ? -11.447 -2.042 17.694 1.00 97.12 110 ASN A C 1
ATOM 764 O O . ASN A 1 110 ? -10.484 -2.772 17.447 1.00 97.12 110 ASN A O 1
ATOM 768 N N . PRO A 1 111 ? -11.818 -1.038 16.876 1.00 96.75 111 PRO A N 1
ATOM 769 C CA . PRO A 1 111 ? -11.077 -0.708 15.660 1.00 96.75 111 PRO A CA 1
ATOM 770 C C . PRO A 1 111 ? -9.621 -0.350 15.980 1.00 96.75 111 PRO A C 1
ATOM 772 O O . PRO A 1 111 ? -9.339 0.291 16.996 1.00 96.75 111 PRO A O 1
ATOM 775 N N . ALA A 1 112 ? -8.698 -0.760 15.113 1.00 96.62 112 ALA A N 1
ATOM 776 C CA . ALA A 1 112 ? -7.297 -0.385 15.229 1.00 96.62 112 ALA A CA 1
ATOM 777 C C . ALA A 1 112 ? -7.119 1.123 14.982 1.00 96.62 112 ALA A C 1
ATOM 779 O O . ALA A 1 112 ? -7.673 1.683 14.037 1.00 96.62 112 ALA A O 1
ATOM 780 N N . GLU A 1 113 ? -6.313 1.782 15.817 1.00 95.62 113 GLU A N 1
ATOM 781 C CA . GLU A 1 113 ? -5.993 3.211 15.656 1.00 95.62 113 GLU A CA 1
ATOM 782 C C . GLU A 1 113 ? -5.005 3.461 14.511 1.00 95.62 113 GLU A C 1
ATOM 784 O O . GLU A 1 113 ? -4.914 4.565 13.978 1.00 95.62 113 GLU A O 1
ATOM 789 N N . SER A 1 114 ? -4.263 2.423 14.125 1.00 95.00 114 SER A N 1
ATOM 790 C CA . SER A 1 114 ? -3.364 2.440 12.981 1.00 95.00 114 SER A CA 1
ATOM 791 C C . SER A 1 114 ? -3.430 1.109 12.250 1.00 95.00 114 SER A C 1
ATOM 793 O O . SER A 1 114 ? -3.512 0.047 12.867 1.00 95.00 114 SER A O 1
ATOM 795 N N . ILE A 1 115 ? -3.376 1.182 10.924 1.00 96.31 115 ILE A N 1
ATOM 796 C CA . ILE A 1 115 ? -3.234 0.026 10.050 1.00 96.31 115 ILE A CA 1
ATOM 797 C C . ILE A 1 115 ? -1.947 0.233 9.270 1.00 96.31 115 ILE A C 1
ATOM 799 O O . ILE A 1 115 ? -1.737 1.291 8.678 1.00 96.31 115 ILE A O 1
ATOM 803 N N . GLN A 1 116 ? -1.083 -0.772 9.294 1.00 96.75 116 GLN A N 1
ATOM 804 C CA . GLN A 1 116 ? 0.158 -0.784 8.533 1.00 96.75 116 GLN A CA 1
ATOM 805 C C . GLN A 1 116 ? 0.053 -1.866 7.473 1.00 96.75 116 GLN A C 1
ATOM 807 O O . GLN A 1 116 ? -0.464 -2.953 7.735 1.00 96.75 116 GLN A O 1
ATOM 812 N N . PHE A 1 117 ? 0.556 -1.569 6.284 1.00 97.38 117 PHE A N 1
ATOM 813 C CA . PHE A 1 117 ? 0.677 -2.534 5.208 1.00 97.38 117 PHE A CA 1
ATOM 814 C C . PHE A 1 117 ? 1.952 -2.277 4.416 1.00 97.38 117 PHE A C 1
ATOM 816 O O . PHE A 1 117 ? 2.493 -1.172 4.418 1.00 97.38 117 PHE A O 1
ATOM 823 N N . SER A 1 118 ? 2.437 -3.317 3.756 1.00 97.12 118 SER A N 1
ATOM 824 C CA . SER A 1 118 ? 3.631 -3.268 2.922 1.00 97.12 118 SER A CA 1
ATOM 825 C C . SER A 1 118 ? 3.496 -4.238 1.756 1.00 97.12 118 SER A C 1
ATOM 827 O O . SER A 1 118 ? 2.710 -5.188 1.807 1.00 97.12 118 SER A O 1
ATOM 829 N N . VAL A 1 119 ? 4.270 -3.988 0.704 1.00 97.06 119 VAL A N 1
ATOM 830 C CA . VAL A 1 119 ? 4.457 -4.905 -0.419 1.00 97.06 119 VAL A CA 1
ATOM 831 C C . VAL A 1 119 ? 5.944 -5.219 -0.475 1.00 97.06 119 VAL A C 1
ATOM 833 O O . VAL A 1 119 ? 6.764 -4.311 -0.609 1.00 97.06 119 VAL A O 1
ATOM 836 N N . ARG A 1 120 ? 6.307 -6.494 -0.339 1.00 95.44 120 ARG A N 1
ATOM 837 C CA . ARG A 1 120 ? 7.677 -6.941 -0.586 1.00 95.44 120 ARG A CA 1
ATOM 838 C C . ARG A 1 120 ? 7.991 -6.744 -2.066 1.00 95.44 120 ARG A C 1
ATOM 840 O O . ARG A 1 120 ? 7.203 -7.130 -2.924 1.00 95.44 120 ARG A O 1
ATOM 847 N N . TRP A 1 121 ? 9.158 -6.179 -2.350 1.00 92.50 121 TRP A N 1
ATOM 848 C CA . TRP A 1 121 ? 9.632 -5.974 -3.710 1.00 92.50 121 TRP A CA 1
ATOM 849 C C . TRP A 1 121 ? 11.021 -6.575 -3.902 1.00 92.50 121 TRP A C 1
ATOM 851 O O . TRP A 1 121 ? 11.863 -6.506 -3.008 1.00 92.50 121 TRP A O 1
ATOM 861 N N . GLY A 1 122 ? 11.262 -7.143 -5.083 1.00 85.25 122 GLY A N 1
ATOM 862 C CA . GLY A 1 122 ? 12.523 -7.797 -5.407 1.00 85.25 122 GLY A CA 1
ATOM 863 C C . GLY A 1 122 ? 12.712 -9.162 -4.739 1.00 85.25 122 GLY A C 1
ATOM 864 O O . GLY A 1 122 ? 11.812 -9.731 -4.120 1.00 85.25 122 GLY A O 1
ATOM 865 N N . LYS A 1 123 ? 13.911 -9.708 -4.936 1.00 72.19 123 LYS A N 1
ATOM 866 C CA . LYS A 1 123 ? 14.360 -10.991 -4.393 1.00 72.19 123 LYS A CA 1
ATOM 867 C C . LYS A 1 123 ? 15.358 -10.630 -3.294 1.00 72.19 123 LYS A C 1
ATOM 869 O O . LYS A 1 123 ? 16.455 -10.198 -3.620 1.00 72.19 123 LYS A O 1
ATOM 874 N N . ASP A 1 124 ? 14.934 -10.760 -2.042 1.00 57.16 124 ASP A N 1
ATOM 875 C CA . ASP A 1 124 ? 15.779 -10.762 -0.839 1.00 57.16 124 ASP A CA 1
ATOM 876 C C . ASP A 1 124 ? 16.153 -9.394 -0.216 1.00 57.16 124 ASP A C 1
ATOM 878 O O . ASP A 1 124 ? 16.954 -8.630 -0.754 1.00 57.16 124 ASP A O 1
ATOM 882 N N . GLN A 1 125 ? 15.605 -9.158 0.987 1.00 43.47 125 GLN A N 1
ATOM 883 C CA . GLN A 1 125 ? 16.276 -8.574 2.161 1.00 43.47 125 GLN A CA 1
ATOM 884 C C . GLN A 1 125 ? 15.837 -9.368 3.396 1.00 43.47 125 GLN A C 1
ATOM 886 O O . GLN A 1 125 ? 14.611 -9.608 3.522 1.00 43.47 125 GLN A O 1
#

Radius of gyration: 31.12 Å; chains: 1; bounding box: 89×49×76 Å